Protein AF-A0AAT9HUQ0-F1 (afdb_monomer)

InterPro domains:
  IPR015324 Ribosomal protein Rsm22-like [PF09243] (51-107)

Mean predicted aligned error: 9.73 Å

Nearest PDB structures (foldseek):
  8vwi-assembly1_f  TM=2.819E-01  e=7.857E+00  Autographa californica multiple nucleopolyhedrovirus

Sequence (110 aa):
MPGEWCCFAAQRARWVARRDSAPAGRVGRRAVDRQLSGDTPTETPILRDRADVAAYAAYRMPATFEAVRSALEAFADAVPGWVPRDHTDVGGGTGAAAWAVGDVWAGSAP

Secondary structure (DSSP, 8-state):
--HHHHHHHHHHHHHHTTTT-HHHHHHHHHHHHHHHH--S-TTS-SS-SHHHHHHHHHHHHHHHHHHHHHHHHHHHHHSTT---S----TT-TTTHHHHHHHHHTTT---

Radius of gyration: 16.18 Å; Cα contacts (8 Å, |Δi|>4): 76; chains: 1; bounding box: 39×33×44 Å

Organism: NCBI:txid3074435

pLDDT: mean 75.17, std 18.53, range [29.36, 98.06]

Structure (mmCIF, N/CA/C/O backbone):
data_AF-A0AAT9HUQ0-F1
#
_entry.id   AF-A0AAT9HUQ0-F1
#
loop_
_atom_site.group_PDB
_atom_site.id
_atom_site.type_symbol
_atom_site.label_atom_id
_atom_site.label_alt_id
_atom_site.label_comp_id
_atom_site.label_asym_id
_atom_site.label_entity_id
_atom_site.label_seq_id
_atom_site.pdbx_PDB_ins_code
_atom_site.Cartn_x
_atom_site.Cartn_y
_atom_site.Cartn_z
_atom_site.occupancy
_atom_site.B_iso_or_equiv
_atom_site.auth_seq_id
_atom_site.auth_comp_id
_atom_site.auth_asym_id
_atom_site.auth_atom_id
_atom_site.pdbx_PDB_model_num
ATOM 1 N N . MET A 1 1 ? -15.390 -15.172 -2.933 1.00 36.81 1 MET A N 1
ATOM 2 C CA . MET A 1 1 ? -14.617 -15.929 -3.948 1.00 36.81 1 MET A CA 1
ATOM 3 C C . MET A 1 1 ? -13.187 -16.136 -3.432 1.00 36.81 1 MET A C 1
ATOM 5 O O . MET A 1 1 ? -12.410 -15.193 -3.470 1.00 36.81 1 MET A O 1
ATOM 9 N N . PRO A 1 2 ? -12.832 -17.311 -2.881 1.00 37.50 2 PRO A N 1
ATOM 10 C CA . PRO A 1 2 ? -11.546 -17.522 -2.195 1.00 37.50 2 PRO A CA 1
ATOM 11 C C . PRO A 1 2 ? -10.361 -17.902 -3.115 1.00 37.50 2 PRO A C 1
ATOM 13 O O . PRO A 1 2 ? -9.228 -17.981 -2.652 1.00 37.50 2 PRO A O 1
ATOM 16 N N . GLY A 1 3 ? -10.584 -18.107 -4.420 1.00 29.36 3 GLY A N 1
ATOM 17 C CA . GLY A 1 3 ? -9.548 -18.578 -5.359 1.00 29.36 3 GLY A CA 1
ATOM 18 C C . GLY A 1 3 ? -8.505 -17.535 -5.784 1.00 29.36 3 GLY A C 1
ATOM 19 O O . GLY A 1 3 ? -7.394 -17.894 -6.168 1.00 29.36 3 GLY A O 1
ATOM 20 N N . GLU A 1 4 ? -8.823 -16.245 -5.680 1.00 40.59 4 GLU A N 1
ATOM 21 C CA . GLU A 1 4 ? -7.947 -15.155 -6.140 1.00 40.59 4 GLU A CA 1
ATOM 22 C C . GLU A 1 4 ? -6.789 -14.902 -5.155 1.00 40.59 4 GLU A C 1
ATOM 24 O O . GLU A 1 4 ? -5.678 -14.549 -5.551 1.00 40.59 4 GLU A O 1
ATOM 29 N N . TRP A 1 5 ? -7.010 -15.222 -3.876 1.00 33.78 5 TRP A N 1
ATOM 30 C CA . TRP A 1 5 ? -6.093 -14.976 -2.762 1.00 33.78 5 TRP A CA 1
ATOM 31 C C . TRP A 1 5 ? -4.889 -15.937 -2.722 1.00 33.78 5 TRP A C 1
ATOM 33 O O . TRP A 1 5 ? -3.774 -15.523 -2.397 1.00 33.78 5 TRP A O 1
ATOM 43 N N . CYS A 1 6 ? -5.051 -17.204 -3.129 1.00 30.17 6 CYS A N 1
ATOM 44 C CA . CYS A 1 6 ? -3.947 -18.179 -3.164 1.00 30.17 6 CYS A CA 1
ATOM 45 C C . CYS A 1 6 ? -2.910 -17.879 -4.261 1.00 30.17 6 CYS A C 1
ATOM 47 O O . CYS A 1 6 ? -1.706 -18.016 -4.030 1.00 30.17 6 CYS A O 1
ATOM 49 N N . CYS A 1 7 ? -3.348 -17.418 -5.438 1.00 34.25 7 CYS A N 1
ATOM 50 C CA . CYS A 1 7 ? -2.439 -16.955 -6.494 1.00 34.25 7 CYS A CA 1
ATOM 51 C C . CYS A 1 7 ? -1.637 -15.714 -6.055 1.00 34.25 7 CYS A C 1
ATOM 53 O O . CYS A 1 7 ? -0.501 -15.520 -6.492 1.00 34.25 7 CYS A O 1
ATOM 55 N N . PHE A 1 8 ? -2.217 -14.911 -5.161 1.00 43.81 8 PHE A N 1
ATOM 56 C CA . PHE A 1 8 ? -1.694 -13.637 -4.677 1.00 43.81 8 PHE A CA 1
ATOM 57 C C . PHE A 1 8 ? -0.645 -13.802 -3.561 1.00 43.81 8 PHE A C 1
ATOM 59 O O . PHE A 1 8 ? 0.453 -13.250 -3.647 1.00 43.81 8 PHE A O 1
ATOM 66 N N . ALA A 1 9 ? -0.894 -14.670 -2.571 1.00 47.56 9 ALA A N 1
ATOM 67 C CA . ALA A 1 9 ? 0.097 -15.036 -1.548 1.00 47.56 9 ALA A CA 1
ATOM 68 C C . ALA A 1 9 ? 1.336 -15.729 -2.156 1.00 47.56 9 ALA A C 1
ATOM 70 O O . ALA A 1 9 ? 2.477 -15.476 -1.754 1.00 47.56 9 ALA A O 1
ATOM 71 N N . ALA A 1 10 ? 1.129 -16.542 -3.198 1.00 43.59 10 ALA A N 1
ATOM 72 C CA . ALA A 1 10 ? 2.212 -17.153 -3.963 1.00 43.59 10 ALA A CA 1
ATOM 73 C C . ALA A 1 10 ? 3.059 -16.123 -4.739 1.00 43.59 10 ALA A C 1
ATOM 75 O O . ALA A 1 10 ? 4.230 -16.394 -5.020 1.00 43.59 10 ALA A O 1
ATOM 76 N N . GLN A 1 11 ? 2.517 -14.942 -5.074 1.00 51.38 11 GLN A N 1
ATOM 77 C CA . GLN A 1 11 ? 3.300 -13.857 -5.672 1.00 51.38 11 GLN A CA 1
ATOM 78 C C . GLN A 1 11 ? 4.246 -13.222 -4.653 1.00 51.38 11 GLN A C 1
ATOM 80 O O . GLN A 1 11 ? 5.417 -13.094 -4.998 1.00 51.38 11 GLN A O 1
ATOM 85 N N . ARG A 1 12 ? 3.811 -12.938 -3.410 1.00 54.38 12 ARG A N 1
ATOM 86 C CA . ARG A 1 12 ? 4.647 -12.375 -2.320 1.00 54.38 12 ARG A CA 1
ATOM 87 C C . ARG A 1 12 ? 5.895 -13.218 -2.036 1.00 54.38 12 ARG A C 1
ATOM 89 O O . ARG A 1 12 ? 7.002 -12.683 -2.020 1.00 54.38 12 ARG A O 1
ATOM 96 N N . ALA A 1 13 ? 5.742 -14.536 -1.889 1.00 45.53 13 ALA A N 1
ATOM 97 C CA . ALA A 1 13 ? 6.862 -15.449 -1.625 1.00 45.53 13 ALA A CA 1
ATOM 98 C C . ALA A 1 13 ? 7.874 -15.496 -2.787 1.00 45.53 13 ALA A C 1
ATOM 100 O O . ALA A 1 13 ? 9.084 -15.420 -2.576 1.00 45.53 13 ALA A O 1
ATOM 101 N N . ARG A 1 14 ? 7.388 -15.523 -4.037 1.00 51.03 14 ARG A N 1
ATOM 102 C CA . ARG A 1 14 ? 8.246 -15.435 -5.236 1.00 51.03 14 ARG A CA 1
ATOM 103 C C . ARG A 1 14 ? 8.925 -14.071 -5.376 1.00 51.03 14 ARG A C 1
ATOM 105 O O . ARG A 1 14 ? 9.925 -13.955 -6.075 1.00 51.03 14 ARG A O 1
ATOM 112 N N . TRP A 1 15 ? 8.361 -13.037 -4.765 1.00 52.44 15 TRP A N 1
ATOM 113 C CA . TRP A 1 15 ? 8.842 -11.665 -4.832 1.00 52.44 15 TRP A CA 1
ATOM 114 C C . TRP A 1 15 ? 9.974 -11.395 -3.843 1.00 52.44 15 TRP A C 1
ATOM 116 O O . TRP A 1 15 ? 10.998 -10.837 -4.230 1.00 52.44 15 TRP A O 1
ATOM 126 N N . VAL A 1 16 ? 9.829 -11.869 -2.601 1.00 51.25 16 VAL A N 1
ATOM 127 C CA . VAL A 1 16 ? 10.911 -11.868 -1.604 1.00 51.25 16 VAL A CA 1
ATOM 128 C C . VAL A 1 16 ? 12.117 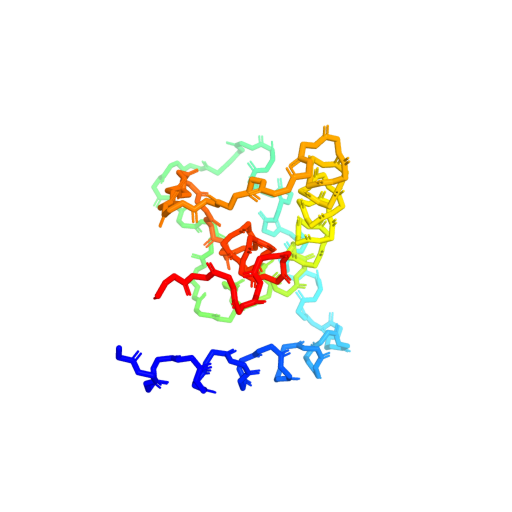-12.646 -2.136 1.00 51.25 16 VAL A C 1
ATOM 130 O O . VAL A 1 16 ? 13.233 -12.150 -2.058 1.00 51.25 16 VAL A O 1
ATOM 133 N N . ALA A 1 17 ? 11.890 -13.785 -2.800 1.00 46.25 17 ALA A N 1
ATOM 134 C CA . ALA A 1 17 ? 12.950 -14.589 -3.414 1.00 46.25 17 ALA A CA 1
ATOM 135 C C . ALA A 1 17 ? 13.665 -13.923 -4.614 1.00 46.25 17 ALA A C 1
ATOM 137 O O . ALA A 1 17 ? 14.743 -14.363 -5.000 1.00 46.25 17 ALA A O 1
ATOM 138 N N . ARG A 1 18 ? 13.088 -12.877 -5.229 1.00 52.81 18 ARG A N 1
ATOM 139 C CA . ARG A 1 18 ? 13.694 -12.144 -6.363 1.00 52.81 18 ARG A CA 1
ATOM 140 C C . ARG A 1 18 ? 14.448 -10.871 -5.957 1.00 52.81 18 ARG A C 1
ATOM 142 O O . ARG A 1 18 ? 15.122 -10.299 -6.820 1.00 52.81 18 ARG A O 1
ATOM 149 N N . ARG A 1 19 ? 14.352 -10.443 -4.685 1.00 50.19 19 ARG A N 1
ATOM 150 C CA . ARG A 1 19 ? 14.972 -9.210 -4.147 1.00 50.19 19 ARG A CA 1
ATOM 151 C C . ARG A 1 19 ? 16.477 -9.110 -4.426 1.00 50.19 19 ARG A C 1
ATOM 153 O O . ARG A 1 19 ? 16.968 -8.004 -4.624 1.00 50.19 19 ARG A O 1
ATOM 160 N N . ASP A 1 20 ? 17.171 -10.240 -4.546 1.00 50.50 20 ASP A N 1
ATOM 161 C CA . ASP A 1 20 ? 18.640 -10.272 -4.586 1.00 50.50 20 ASP A CA 1
ATOM 162 C C . ASP A 1 20 ? 19.242 -10.349 -6.000 1.00 50.50 20 ASP A C 1
ATOM 164 O O . ASP A 1 20 ? 20.448 -10.533 -6.17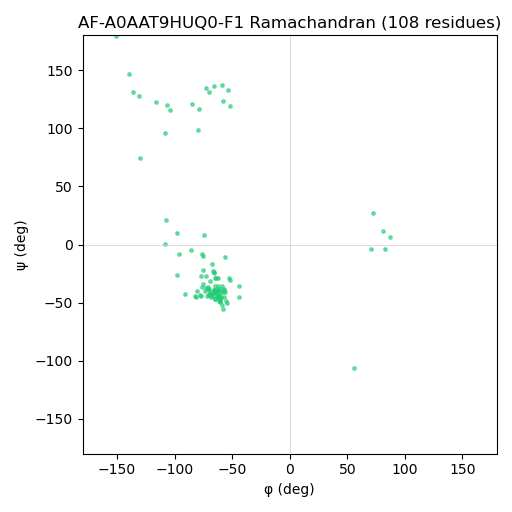4 1.00 50.50 20 ASP A O 1
ATOM 168 N N . SER A 1 21 ? 18.436 -10.173 -7.052 1.00 53.81 21 SER A N 1
ATOM 169 C CA . SER A 1 21 ? 18.975 -10.110 -8.415 1.00 53.81 21 SER A CA 1
ATOM 170 C C . SER A 1 21 ? 19.556 -8.718 -8.719 1.00 53.81 21 SER A C 1
ATOM 172 O O . SER A 1 21 ? 18.854 -7.784 -9.104 1.00 53.81 21 SER A O 1
ATOM 174 N N . ALA A 1 22 ? 20.884 -8.585 -8.607 1.00 52.94 22 ALA A N 1
ATOM 175 C CA . ALA A 1 22 ? 21.650 -7.368 -8.922 1.00 52.94 22 ALA A CA 1
ATOM 176 C C . ALA A 1 22 ? 21.267 -6.627 -10.236 1.00 52.94 22 ALA A C 1
ATOM 178 O O . ALA A 1 22 ? 21.320 -5.391 -10.246 1.00 52.94 22 ALA A O 1
ATOM 179 N N . PRO A 1 23 ? 20.872 -7.294 -11.347 1.00 60.91 23 PRO A N 1
ATOM 180 C CA . PRO A 1 23 ? 20.406 -6.580 -12.540 1.00 60.91 23 PRO A CA 1
ATOM 181 C C . PRO A 1 23 ? 19.048 -5.871 -12.371 1.00 60.91 23 PRO A C 1
ATOM 183 O O . PRO A 1 23 ? 18.868 -4.800 -12.950 1.00 60.91 23 PRO A O 1
ATOM 186 N N . ALA A 1 24 ? 18.126 -6.382 -11.546 1.00 63.84 24 ALA A N 1
ATOM 187 C CA . ALA A 1 24 ? 16.804 -5.778 -11.346 1.00 63.84 24 ALA A CA 1
ATOM 188 C C . ALA A 1 24 ? 16.875 -4.452 -10.565 1.00 63.84 24 ALA A C 1
ATOM 190 O O . ALA A 1 24 ? 16.182 -3.492 -10.901 1.00 63.84 24 ALA A O 1
ATOM 191 N N . GLY A 1 25 ? 17.775 -4.349 -9.580 1.00 68.06 25 GLY A N 1
ATOM 192 C CA . GLY A 1 25 ? 17.939 -3.128 -8.781 1.00 68.06 25 GLY A CA 1
ATOM 193 C C . GLY A 1 25 ? 18.391 -1.910 -9.599 1.00 68.06 25 GLY A C 1
ATOM 194 O O . GLY A 1 25 ? 17.879 -0.807 -9.409 1.00 68.06 25 GLY A O 1
ATOM 195 N N . ARG A 1 26 ? 19.312 -2.092 -10.561 1.00 76.12 26 ARG A N 1
ATOM 196 C CA . ARG A 1 26 ? 19.778 -0.988 -11.426 1.00 7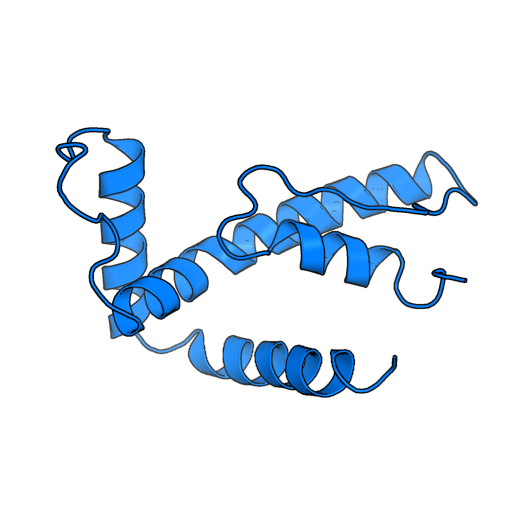6.12 26 ARG A CA 1
ATOM 197 C C . ARG A 1 26 ? 18.694 -0.491 -12.380 1.00 76.12 26 ARG A C 1
ATOM 199 O O . ARG A 1 26 ? 18.561 0.718 -12.557 1.00 76.12 26 ARG A O 1
ATOM 206 N N . VAL A 1 27 ? 17.942 -1.411 -12.985 1.00 79.00 27 VAL A N 1
ATOM 207 C CA . VAL A 1 27 ? 16.837 -1.082 -13.899 1.00 79.00 27 VAL A CA 1
ATOM 208 C C . VAL A 1 27 ? 15.727 -0.349 -13.145 1.00 79.00 27 VAL A C 1
ATOM 210 O O . VAL A 1 27 ? 15.311 0.725 -13.575 1.00 79.00 27 VAL A O 1
ATOM 213 N N . GLY A 1 28 ? 15.328 -0.865 -11.977 1.00 77.31 28 GLY A N 1
ATOM 214 C CA . GLY A 1 28 ? 14.308 -0.244 -11.135 1.00 77.31 28 GLY A CA 1
ATOM 215 C C . GLY A 1 28 ? 14.683 1.169 -10.682 1.00 77.31 28 GLY A C 1
ATOM 216 O O . GLY A 1 28 ? 13.873 2.084 -10.821 1.00 77.31 28 GLY A O 1
ATOM 217 N N . ARG A 1 29 ? 15.927 1.385 -10.233 1.00 80.88 29 ARG A N 1
ATOM 218 C CA . ARG A 1 29 ? 16.413 2.723 -9.856 1.00 80.88 29 ARG A CA 1
ATOM 219 C C . ARG A 1 29 ? 16.371 3.707 -11.025 1.00 80.88 29 ARG A C 1
ATOM 221 O O . ARG A 1 29 ? 15.819 4.788 -10.883 1.00 80.88 29 ARG A O 1
ATOM 228 N N . ARG A 1 30 ? 16.867 3.309 -12.202 1.00 80.94 30 ARG A N 1
ATOM 229 C CA . ARG A 1 30 ? 16.860 4.171 -13.396 1.00 80.94 30 ARG A CA 1
ATOM 230 C C . ARG A 1 30 ? 15.442 4.564 -13.823 1.00 80.94 30 ARG A C 1
ATOM 232 O O . ARG A 1 30 ? 15.234 5.688 -14.273 1.00 80.94 30 ARG A O 1
ATOM 239 N N . ALA A 1 31 ? 14.482 3.645 -13.719 1.00 81.56 31 ALA A N 1
ATOM 240 C CA . ALA A 1 31 ? 13.083 3.933 -14.021 1.00 81.56 31 ALA A CA 1
ATOM 241 C C . ALA A 1 31 ? 12.494 4.970 -13.049 1.00 81.56 31 ALA A C 1
ATOM 243 O O . ALA A 1 31 ? 11.798 5.884 -13.482 1.00 81.56 31 ALA A O 1
ATOM 244 N N . VAL A 1 32 ? 12.827 4.870 -11.757 1.00 80.94 32 VAL A N 1
ATOM 245 C CA . VAL A 1 32 ? 12.416 5.842 -10.730 1.00 80.94 32 VAL A CA 1
ATOM 246 C C . VAL A 1 32 ? 13.035 7.208 -10.971 1.00 80.94 32 VAL A C 1
ATOM 248 O O . VAL A 1 32 ? 12.311 8.196 -10.945 1.00 80.94 32 VAL A O 1
ATOM 251 N N . ASP A 1 33 ? 14.336 7.267 -11.250 1.00 83.69 33 ASP A N 1
ATOM 252 C CA . ASP A 1 33 ? 15.014 8.532 -11.532 1.00 83.69 33 ASP A CA 1
ATOM 253 C C . ASP A 1 33 ? 14.334 9.234 -12.714 1.00 83.69 33 ASP A C 1
ATOM 255 O O . ASP A 1 33 ? 13.973 10.400 -12.623 1.00 83.69 33 ASP A O 1
ATOM 259 N N . ARG A 1 34 ? 14.027 8.491 -13.786 1.00 81.88 34 ARG A N 1
ATOM 260 C CA . ARG A 1 34 ? 13.344 9.043 -14.961 1.00 81.88 34 ARG A CA 1
ATOM 261 C C . ARG A 1 34 ? 11.911 9.518 -14.669 1.00 81.88 34 ARG A C 1
ATOM 263 O O . ARG A 1 34 ? 11.473 10.513 -15.242 1.00 81.88 34 ARG A O 1
ATOM 270 N N . GLN A 1 35 ? 11.191 8.816 -13.793 1.00 78.50 35 GLN A N 1
ATOM 271 C CA . GLN A 1 35 ? 9.868 9.232 -13.319 1.00 78.50 35 GLN A CA 1
ATOM 272 C C . GLN A 1 35 ? 9.951 10.553 -12.540 1.00 78.50 35 GLN 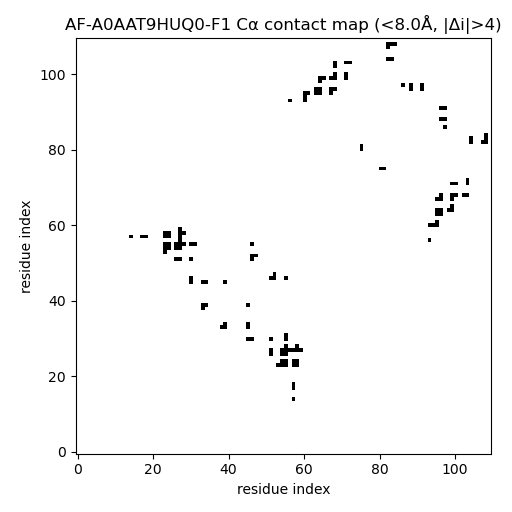A C 1
ATOM 274 O O . GLN A 1 35 ? 9.120 11.431 -12.747 1.00 78.50 35 GLN A O 1
ATOM 279 N N . LEU A 1 36 ? 10.938 10.689 -11.649 1.00 78.88 36 LEU A N 1
ATOM 280 C CA . LEU A 1 36 ? 11.087 11.847 -10.764 1.00 78.88 36 LEU A CA 1
ATOM 281 C C . LEU A 1 36 ? 11.634 13.080 -11.483 1.00 78.88 36 LEU A C 1
ATOM 283 O O . LEU A 1 36 ? 11.212 14.190 -11.177 1.00 78.88 36 LEU A O 1
ATOM 287 N N . SER A 1 37 ? 12.549 12.895 -12.436 1.00 81.75 37 SER A N 1
ATOM 288 C CA . SER A 1 37 ? 13.112 13.994 -13.222 1.00 81.75 37 SER A CA 1
ATOM 289 C C . SER A 1 37 ? 12.076 14.665 -14.125 1.00 81.75 37 SER A C 1
ATOM 291 O O . SER A 1 37 ? 12.269 15.808 -14.511 1.00 81.75 37 SER A O 1
ATOM 293 N N . GLY A 1 38 ? 10.989 13.976 -14.493 1.00 74.81 38 GLY A N 1
ATOM 294 C CA . GLY A 1 38 ? 9.962 14.519 -15.393 1.00 74.81 38 GLY A CA 1
ATOM 295 C C . GLY A 1 38 ? 10.412 14.675 -16.853 1.00 74.81 38 GLY A C 1
ATOM 296 O O . GLY A 1 38 ? 9.593 14.966 -17.715 1.00 74.81 38 GLY A O 1
ATOM 297 N N . ASP A 1 39 ? 11.679 14.391 -17.157 1.00 72.19 39 ASP A N 1
ATOM 298 C CA . ASP A 1 39 ? 12.298 14.548 -18.480 1.00 72.19 39 ASP A CA 1
ATOM 299 C C . ASP A 1 39 ? 11.879 13.474 -19.504 1.00 72.19 39 ASP A C 1
ATOM 301 O O . ASP A 1 39 ? 12.469 13.367 -20.581 1.00 72.19 39 ASP A O 1
ATOM 305 N N . THR A 1 40 ? 10.892 12.627 -19.184 1.00 64.88 40 THR A N 1
ATOM 306 C CA . THR A 1 40 ? 10.376 11.652 -20.154 1.00 64.88 40 THR A CA 1
ATOM 307 C C . THR A 1 40 ? 9.309 12.319 -21.011 1.00 64.88 40 THR A C 1
ATOM 309 O O . THR A 1 40 ? 8.288 12.726 -20.457 1.00 64.88 40 THR A O 1
ATOM 312 N N . PRO A 1 41 ? 9.470 12.380 -22.347 1.00 71.19 41 PRO A N 1
ATOM 313 C CA . PRO A 1 41 ? 8.376 12.771 -23.227 1.00 71.19 41 PRO A CA 1
ATOM 314 C C . PRO A 1 41 ? 7.154 11.890 -22.952 1.00 71.19 41 PRO A C 1
ATOM 316 O O . PRO A 1 41 ? 7.295 10.669 -22.890 1.00 71.19 41 PRO A O 1
ATOM 319 N N . THR A 1 42 ? 5.969 12.487 -22.813 1.00 63.34 42 THR A N 1
ATOM 320 C CA . THR A 1 42 ? 4.714 11.796 -22.445 1.00 63.34 42 THR A CA 1
ATOM 321 C C . THR A 1 42 ? 4.410 10.577 -23.329 1.00 63.34 42 THR A C 1
ATOM 323 O O . THR A 1 42 ? 3.858 9.587 -22.862 1.00 63.34 42 THR A O 1
ATOM 326 N N . GLU A 1 43 ? 4.838 10.627 -24.592 1.00 68.06 43 GLU A N 1
ATOM 327 C CA . GLU A 1 43 ? 4.671 9.583 -25.612 1.00 68.06 43 GLU A CA 1
ATOM 328 C C . GLU A 1 43 ? 5.614 8.372 -25.433 1.00 68.06 43 GLU A C 1
ATOM 330 O O . GLU A 1 43 ? 5.477 7.364 -26.122 1.00 68.06 43 GLU A O 1
ATOM 335 N N . THR A 1 44 ? 6.611 8.446 -24.543 1.00 65.94 44 THR A N 1
ATOM 336 C CA . THR A 1 44 ? 7.585 7.365 -24.325 1.00 65.94 44 THR A CA 1
ATOM 337 C C . THR A 1 44 ? 7.285 6.609 -23.030 1.00 65.94 44 THR A C 1
ATOM 339 O O . THR A 1 44 ? 7.454 7.171 -21.946 1.00 65.94 44 THR A O 1
ATOM 342 N N . PRO A 1 45 ? 6.941 5.307 -23.090 1.00 69.56 45 PRO A N 1
ATOM 343 C CA . PRO A 1 45 ? 6.754 4.505 -21.888 1.00 69.56 45 PRO A CA 1
ATOM 344 C C . PRO A 1 45 ? 8.021 4.490 -21.016 1.00 69.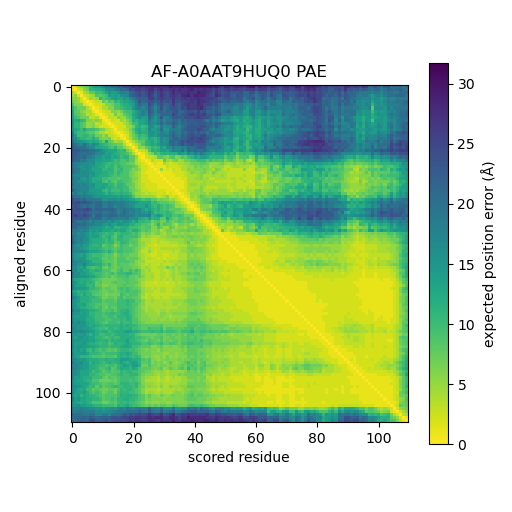56 45 PRO A C 1
ATOM 346 O O . PRO A 1 45 ? 9.107 4.099 -21.463 1.00 69.56 45 PRO A O 1
ATOM 349 N N . ILE A 1 46 ? 7.884 4.909 -19.752 1.00 72.81 46 ILE A N 1
ATOM 350 C CA . ILE A 1 46 ? 8.965 4.855 -18.750 1.00 72.81 46 ILE A CA 1
ATOM 351 C C . ILE A 1 46 ? 9.383 3.398 -18.506 1.00 72.81 46 ILE A C 1
ATOM 353 O O . ILE A 1 46 ? 10.579 3.113 -18.420 1.00 72.81 46 ILE A O 1
ATOM 357 N N . LEU A 1 47 ? 8.399 2.494 -18.462 1.00 77.31 47 LEU A N 1
ATOM 358 C CA . LEU A 1 47 ? 8.556 1.045 -18.343 1.00 77.31 47 LEU A CA 1
ATOM 359 C C . LEU A 1 47 ? 8.242 0.411 -19.699 1.00 77.31 47 LEU A C 1
ATOM 361 O O . LEU A 1 47 ? 7.145 0.602 -20.223 1.00 77.31 47 LEU A O 1
ATOM 365 N N . ARG A 1 48 ? 9.207 -0.296 -20.290 1.00 78.56 48 ARG A N 1
ATOM 366 C CA . ARG A 1 48 ? 9.142 -0.672 -21.714 1.00 78.56 48 ARG A CA 1
ATOM 367 C C . ARG A 1 48 ? 8.644 -2.088 -21.948 1.00 78.56 48 ARG A C 1
ATOM 369 O O . ARG A 1 48 ? 8.086 -2.375 -23.001 1.00 78.56 48 ARG A O 1
ATOM 376 N N . ASP A 1 49 ? 8.831 -2.961 -20.969 1.00 80.38 49 ASP A N 1
ATOM 377 C CA . ASP A 1 49 ? 8.402 -4.350 -21.023 1.00 80.38 49 ASP A CA 1
ATOM 378 C C . ASP A 1 49 ? 8.080 -4.898 -19.621 1.00 80.38 49 ASP A C 1
ATOM 380 O O . ASP A 1 49 ? 8.170 -4.207 -18.602 1.00 80.38 49 ASP A O 1
ATOM 384 N N . ARG A 1 50 ? 7.670 -6.169 -19.559 1.00 76.25 50 ARG A N 1
ATOM 385 C CA . ARG A 1 50 ? 7.313 -6.825 -18.293 1.00 76.25 50 ARG A CA 1
ATOM 386 C C . ARG A 1 50 ? 8.498 -6.968 -17.335 1.00 76.25 50 ARG A C 1
ATOM 388 O O . ARG A 1 50 ? 8.272 -7.010 -16.127 1.00 76.25 50 ARG A O 1
ATOM 395 N N . ALA A 1 51 ? 9.726 -7.073 -17.841 1.00 77.69 51 ALA A N 1
ATOM 396 C CA . ALA A 1 51 ? 10.918 -7.180 -17.008 1.00 77.69 51 ALA A CA 1
ATOM 397 C C . ALA A 1 51 ? 11.243 -5.830 -16.355 1.00 77.69 51 ALA A C 1
ATOM 399 O O . ALA A 1 51 ? 11.517 -5.798 -15.156 1.00 77.69 51 ALA A O 1
ATOM 400 N N . ASP A 1 52 ? 11.100 -4.724 -17.089 1.00 77.94 52 ASP A N 1
ATOM 401 C CA . ASP A 1 52 ? 11.202 -3.363 -16.551 1.00 77.94 52 ASP A CA 1
ATOM 402 C C . ASP A 1 52 ? 10.142 -3.108 -15.469 1.00 77.94 52 ASP A C 1
ATOM 404 O O . ASP A 1 52 ? 10.463 -2.594 -14.397 1.00 77.94 52 ASP A O 1
ATOM 408 N N . VAL A 1 53 ? 8.890 -3.520 -15.704 1.00 80.38 53 VAL A N 1
ATOM 409 C CA . VAL A 1 53 ? 7.808 -3.415 -14.707 1.00 80.38 53 VAL A CA 1
ATOM 410 C C . VAL A 1 53 ? 8.127 -4.241 -13.461 1.00 80.38 53 VAL A C 1
ATOM 412 O O . VAL A 1 53 ? 7.973 -3.752 -12.342 1.00 80.38 53 VAL A O 1
ATOM 415 N N . ALA A 1 54 ? 8.613 -5.473 -13.629 1.00 77.94 54 ALA A N 1
ATOM 416 C CA . ALA A 1 54 ? 9.000 -6.327 -12.511 1.00 77.94 54 ALA A CA 1
ATOM 417 C C . ALA A 1 54 ? 10.185 -5.750 -11.723 1.00 77.94 54 ALA A C 1
ATOM 419 O O . ALA A 1 54 ? 10.174 -5.813 -10.497 1.00 77.94 54 ALA A O 1
ATOM 420 N N . ALA A 1 55 ? 11.176 -5.163 -12.398 1.00 79.12 55 ALA A N 1
ATOM 421 C CA . ALA A 1 55 ? 12.334 -4.525 -11.776 1.00 79.12 55 ALA A CA 1
ATOM 422 C C . ALA A 1 55 ? 11.963 -3.224 -11.042 1.00 79.12 55 ALA A C 1
ATOM 424 O O .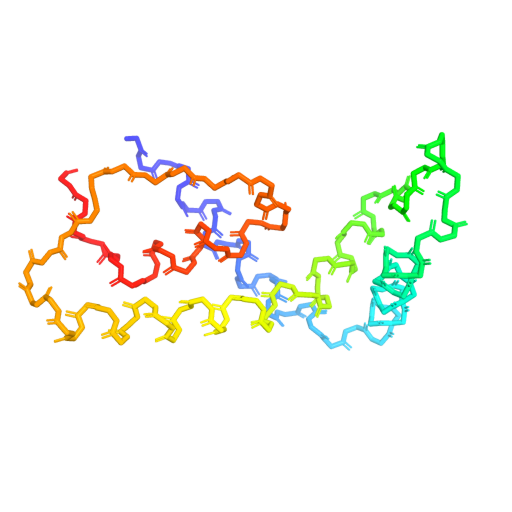 ALA A 1 55 ? 12.411 -2.996 -9.917 1.00 79.12 55 ALA A O 1
ATOM 425 N N . TYR A 1 56 ? 11.107 -2.391 -11.641 1.00 81.25 56 TYR A N 1
ATOM 426 C CA . TYR A 1 56 ? 10.554 -1.198 -10.999 1.00 81.25 56 TYR A CA 1
ATOM 427 C C . TYR A 1 56 ? 9.762 -1.565 -9.750 1.00 81.25 56 TYR A C 1
ATOM 429 O O . TYR A 1 56 ? 9.993 -0.997 -8.680 1.00 81.25 56 TYR A O 1
ATOM 437 N N . ALA A 1 57 ? 8.876 -2.557 -9.877 1.00 80.19 57 ALA A N 1
ATOM 438 C CA . ALA A 1 57 ? 8.119 -3.065 -8.754 1.00 80.19 57 ALA A CA 1
ATOM 439 C C . ALA A 1 57 ? 9.090 -3.559 -7.677 1.00 80.19 57 ALA A C 1
ATOM 441 O O . ALA A 1 57 ? 9.043 -2.995 -6.588 1.00 80.19 57 ALA A O 1
ATOM 442 N N . AL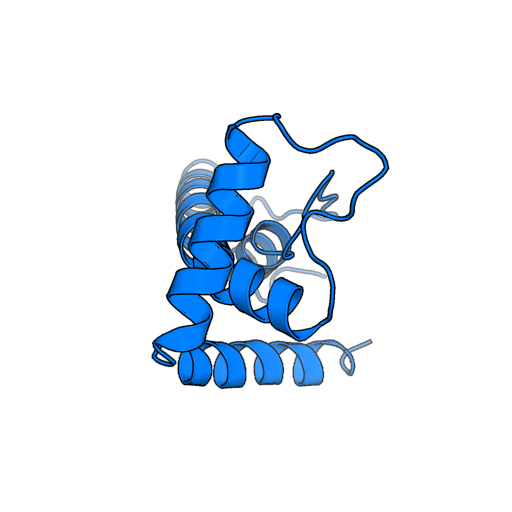A A 1 58 ? 10.016 -4.479 -8.012 1.00 76.19 58 ALA A N 1
ATOM 443 C CA . ALA A 1 58 ? 11.062 -5.044 -7.138 1.00 76.19 58 ALA A CA 1
ATOM 444 C C . ALA A 1 58 ? 11.765 -3.985 -6.283 1.00 76.19 58 ALA A C 1
ATOM 446 O O . ALA A 1 58 ? 11.945 -4.165 -5.078 1.00 76.19 58 ALA A O 1
ATOM 447 N N . TYR A 1 59 ? 12.127 -2.873 -6.919 1.00 80.12 59 TYR A N 1
ATOM 448 C CA . TYR A 1 59 ? 12.848 -1.778 -6.293 1.00 80.12 59 TYR A CA 1
ATOM 449 C C . TYR A 1 59 ? 11.957 -0.872 -5.423 1.00 80.12 59 TYR A C 1
ATOM 451 O O . TYR A 1 59 ? 12.364 -0.497 -4.326 1.00 80.12 59 TYR A O 1
ATOM 459 N N . ARG A 1 60 ? 10.747 -0.506 -5.875 1.00 81.19 60 ARG A N 1
ATOM 460 C CA . ARG A 1 60 ? 9.901 0.499 -5.194 1.00 81.19 60 ARG A CA 1
ATOM 461 C C . ARG A 1 60 ? 8.937 -0.070 -4.169 1.00 81.19 60 ARG A C 1
ATOM 463 O O . ARG A 1 60 ? 8.771 0.509 -3.098 1.00 81.19 60 ARG A O 1
ATOM 470 N N . MET A 1 61 ? 8.291 -1.180 -4.506 1.00 84.06 61 MET A N 1
ATOM 471 C CA . MET A 1 61 ? 7.169 -1.712 -3.737 1.00 84.06 61 MET A CA 1
ATOM 472 C C . MET A 1 61 ? 7.506 -1.992 -2.258 1.00 84.06 61 MET A C 1
ATOM 474 O O . MET A 1 61 ? 6.646 -1.690 -1.440 1.00 84.06 61 MET A O 1
ATOM 478 N N . PRO A 1 62 ? 8.703 -2.493 -1.861 1.00 84.94 62 PRO A N 1
ATOM 479 C CA . PRO A 1 62 ? 8.990 -2.801 -0.459 1.00 84.94 62 PRO A CA 1
ATOM 480 C C . PRO A 1 62 ? 8.919 -1.584 0.454 1.00 84.94 62 PRO A C 1
ATOM 482 O O . PRO A 1 62 ? 8.259 -1.630 1.483 1.00 84.94 62 PRO A O 1
ATOM 485 N N . ALA A 1 63 ? 9.571 -0.489 0.058 1.00 82.94 63 ALA A N 1
ATOM 486 C CA . ALA A 1 63 ? 9.599 0.724 0.862 1.00 82.94 63 ALA A CA 1
ATOM 487 C C . ALA A 1 63 ? 8.200 1.343 0.973 1.00 82.94 63 ALA A C 1
ATOM 489 O O . ALA A 1 63 ? 7.799 1.771 2.050 1.00 82.94 63 ALA A O 1
ATOM 490 N N . THR A 1 64 ? 7.438 1.352 -0.125 1.00 89.69 64 THR A N 1
ATOM 491 C CA . THR A 1 64 ? 6.058 1.853 -0.117 1.00 89.69 64 THR A CA 1
ATOM 492 C C . THR A 1 64 ? 5.138 0.975 0.729 1.00 89.69 64 THR A C 1
ATOM 494 O O . THR A 1 64 ? 4.343 1.511 1.490 1.00 89.69 64 THR A O 1
ATOM 497 N N . PHE A 1 65 ? 5.258 -0.351 0.630 1.00 89.12 65 PHE A N 1
ATOM 498 C CA . PHE A 1 65 ? 4.473 -1.287 1.435 1.00 89.12 65 PHE A CA 1
ATOM 499 C C . PHE A 1 65 ? 4.708 -1.063 2.932 1.00 89.12 65 PHE A C 1
ATOM 501 O O . PHE A 1 65 ? 3.741 -0.851 3.652 1.00 89.12 65 PHE A O 1
ATOM 508 N N . GLU A 1 66 ? 5.966 -1.039 3.386 1.00 92.19 66 GLU A N 1
ATOM 509 C CA . GLU A 1 66 ? 6.283 -0.871 4.814 1.00 92.19 66 GLU A CA 1
ATOM 510 C C . GLU A 1 66 ? 5.852 0.503 5.344 1.00 92.19 66 GLU A C 1
ATOM 512 O O . GLU A 1 66 ? 5.292 0.600 6.432 1.00 92.19 66 GLU A O 1
ATOM 517 N N . ALA A 1 67 ? 6.046 1.570 4.560 1.00 93.62 67 ALA A N 1
ATOM 518 C CA . ALA A 1 67 ? 5.616 2.909 4.958 1.00 93.62 67 ALA A CA 1
ATOM 519 C C . ALA A 1 67 ? 4.089 2.999 5.120 1.00 93.62 67 ALA A C 1
ATOM 521 O O . ALA A 1 67 ? 3.599 3.550 6.104 1.00 93.62 67 ALA A O 1
ATOM 522 N N . VAL A 1 68 ? 3.334 2.441 4.166 1.00 95.12 68 VAL A N 1
ATOM 523 C CA . VAL A 1 68 ? 1.867 2.434 4.224 1.00 95.12 68 VAL A CA 1
ATOM 524 C C . VAL A 1 68 ? 1.380 1.525 5.348 1.00 95.12 68 VAL A C 1
ATOM 526 O O . VAL A 1 68 ? 0.530 1.947 6.124 1.00 95.12 68 VAL A O 1
ATOM 529 N N . ARG A 1 69 ? 1.940 0.316 5.486 1.00 95.25 69 ARG A N 1
ATOM 530 C CA . ARG A 1 69 ? 1.605 -0.611 6.575 1.00 95.25 69 ARG A CA 1
ATOM 531 C C . ARG A 1 69 ? 1.791 0.063 7.932 1.00 95.25 69 ARG A C 1
ATOM 533 O O . ARG A 1 69 ? 0.852 0.075 8.714 1.00 95.25 69 ARG A O 1
ATOM 540 N N . SER A 1 70 ? 2.942 0.689 8.173 1.00 97.00 70 SER A N 1
ATOM 541 C CA . SER A 1 70 ? 3.224 1.374 9.440 1.00 97.00 70 SER A CA 1
ATOM 542 C C . SER A 1 70 ? 2.226 2.500 9.737 1.00 97.00 70 SER A C 1
ATOM 544 O O . SER A 1 70 ? 1.759 2.631 10.867 1.00 97.00 70 SER A O 1
ATOM 546 N N . ALA A 1 71 ? 1.845 3.290 8.727 1.00 97.50 71 ALA A N 1
ATOM 547 C CA . ALA A 1 71 ? 0.838 4.337 8.896 1.00 97.50 71 ALA A CA 1
ATOM 548 C C . ALA A 1 71 ? -0.556 3.766 9.220 1.00 97.50 71 ALA A C 1
ATOM 550 O O . ALA A 1 71 ? -1.283 4.328 10.037 1.00 97.50 71 ALA A O 1
ATOM 551 N N . LEU A 1 72 ? -0.925 2.649 8.589 1.00 96.50 72 LEU A N 1
ATOM 552 C CA . LEU A 1 72 ? -2.206 1.976 8.805 1.00 96.50 72 LEU A CA 1
ATOM 553 C C . LEU A 1 72 ? -2.269 1.254 10.159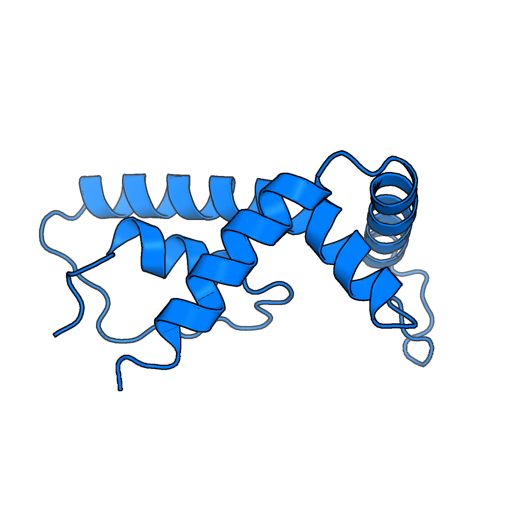 1.00 96.50 72 LEU A C 1
ATOM 555 O O . LEU A 1 72 ? -3.313 1.296 10.801 1.00 96.50 72 LEU A O 1
ATOM 559 N N . GLU A 1 73 ? -1.171 0.650 10.620 1.00 96.38 73 GLU A N 1
ATOM 560 C CA . GLU A 1 73 ? -1.060 0.085 11.974 1.00 96.38 73 GLU A CA 1
ATOM 561 C C . GLU A 1 73 ? -1.261 1.173 13.030 1.00 96.38 73 GLU A C 1
ATOM 563 O O . GLU A 1 73 ? -2.126 1.044 13.893 1.00 96.38 73 GLU A O 1
ATOM 568 N N . ALA A 1 74 ? -0.551 2.298 12.898 1.00 97.94 74 ALA A N 1
ATOM 569 C CA . ALA A 1 74 ? -0.720 3.434 13.800 1.00 97.94 74 ALA A CA 1
ATOM 570 C C . ALA A 1 74 ? -2.162 3.976 13.793 1.00 97.94 74 ALA A C 1
ATOM 572 O O . ALA A 1 74 ? -2.679 4.403 14.825 1.00 97.94 74 ALA A O 1
ATOM 573 N N . PHE A 1 75 ? -2.829 3.953 12.636 1.00 96.88 75 PHE A N 1
ATOM 574 C CA . PHE A 1 75 ? -4.235 4.326 12.530 1.00 96.88 75 PHE A CA 1
ATOM 575 C C . PHE A 1 75 ? -5.164 3.327 13.238 1.00 96.88 75 PHE A C 1
ATOM 577 O O . PHE A 1 75 ? -6.063 3.750 13.965 1.00 96.88 75 PHE A O 1
ATOM 584 N N . ALA A 1 76 ? -4.946 2.022 13.062 1.00 95.38 76 ALA A N 1
ATOM 585 C CA . ALA A 1 76 ? -5.729 0.981 13.724 1.00 95.38 76 ALA A CA 1
ATOM 586 C C . ALA A 1 76 ? -5.589 1.042 15.256 1.00 95.38 76 ALA A C 1
ATOM 588 O O . ALA A 1 76 ? -6.583 0.891 15.968 1.00 95.38 76 ALA A O 1
ATOM 589 N N . ASP A 1 77 ? -4.388 1.346 15.754 1.00 96.25 77 ASP A N 1
ATOM 590 C CA . ASP A 1 77 ? -4.129 1.560 17.182 1.00 96.25 77 ASP A CA 1
ATOM 591 C C . ASP A 1 77 ? -4.847 2.809 17.718 1.00 96.25 77 ASP A C 1
ATOM 593 O O . ASP A 1 77 ? -5.383 2.804 18.828 1.00 96.25 77 ASP A O 1
ATOM 597 N N . ALA A 1 78 ? -4.885 3.886 16.927 1.00 98.06 78 ALA A N 1
ATOM 598 C CA . ALA A 1 78 ? -5.548 5.134 17.299 1.00 98.06 78 ALA A CA 1
ATOM 599 C C . ALA A 1 78 ? -7.083 5.037 17.273 1.00 98.06 78 ALA A C 1
ATOM 601 O O . ALA A 1 78 ? -7.753 5.777 17.998 1.00 98.06 78 ALA A O 1
ATOM 602 N N . VAL A 1 79 ? -7.650 4.141 16.455 1.00 97.00 79 VAL A N 1
ATOM 603 C CA . VAL A 1 79 ? -9.103 3.948 16.317 1.00 97.00 79 VAL A CA 1
ATOM 604 C C . VAL A 1 79 ? -9.475 2.463 16.455 1.00 97.00 79 VAL A C 1
ATOM 606 O O . VAL A 1 79 ? -9.822 1.806 15.466 1.00 97.00 79 VAL A O 1
ATOM 609 N N . PRO A 1 80 ? -9.450 1.913 17.686 1.00 93.81 80 PRO A N 1
ATOM 610 C CA . PRO A 1 80 ? -9.734 0.502 17.909 1.00 93.81 80 PRO A CA 1
ATOM 611 C C . PRO A 1 80 ? -11.128 0.096 17.415 1.00 93.81 80 PRO A C 1
ATOM 613 O O . PRO A 1 80 ? -12.118 0.792 17.641 1.00 93.81 80 PRO A O 1
ATOM 616 N N . GLY A 1 81 ? -11.213 -1.066 16.763 1.00 89.88 81 GLY A N 1
ATOM 617 C CA . GLY A 1 81 ? -12.468 -1.640 16.263 1.00 89.88 81 GLY A CA 1
ATOM 618 C C . GLY A 1 81 ? -12.935 -1.096 14.910 1.00 89.88 81 GLY A C 1
ATOM 619 O O . GLY A 1 81 ? -13.916 -1.603 14.365 1.00 89.88 81 GLY A O 1
ATOM 620 N N . TRP A 1 82 ? -12.242 -0.109 14.335 1.00 93.19 82 TRP A N 1
ATOM 621 C CA . TRP A 1 82 ? -12.499 0.307 12.961 1.00 93.19 82 TRP A CA 1
ATOM 622 C C . TRP A 1 82 ? -11.975 -0.730 11.959 1.00 93.19 82 TRP A C 1
ATOM 624 O O . TRP A 1 82 ? -10.842 -1.205 12.062 1.00 93.19 82 TRP A O 1
ATOM 634 N N . VAL A 1 83 ? -12.797 -1.042 10.955 1.00 92.19 83 VAL A N 1
ATOM 635 C CA . VAL A 1 83 ? -12.458 -1.944 9.849 1.00 92.19 83 VAL A CA 1
ATOM 636 C C . VAL A 1 83 ? -12.938 -1.315 8.536 1.00 92.19 83 VAL A C 1
ATOM 638 O O . VAL A 1 83 ? -14.097 -0.884 8.461 1.00 92.19 83 VAL A O 1
ATOM 641 N N . PRO A 1 84 ? -12.094 -1.243 7.489 1.00 90.56 84 PRO A N 1
ATOM 642 C CA . PRO A 1 84 ? -12.513 -0.724 6.198 1.00 90.56 84 PRO A CA 1
ATOM 643 C C . PRO A 1 84 ? -13.481 -1.705 5.533 1.00 90.56 84 PRO A C 1
ATOM 645 O O . PRO A 1 84 ? -13.192 -2.892 5.414 1.00 90.56 84 PRO A O 1
ATOM 648 N N . ARG A 1 85 ? -14.616 -1.197 5.044 1.00 90.00 85 ARG A N 1
ATOM 649 C CA . ARG A 1 85 ? -15.541 -1.992 4.221 1.00 90.00 85 ARG A CA 1
ATOM 650 C C . ARG A 1 85 ? -15.035 -2.139 2.787 1.00 90.00 85 ARG A C 1
ATOM 652 O O . ARG A 1 85 ? -15.081 -3.224 2.227 1.00 90.00 85 ARG A O 1
ATOM 659 N N . ASP A 1 86 ? -14.551 -1.034 2.222 1.00 88.00 86 ASP A N 1
ATOM 660 C CA . ASP A 1 86 ? -14.116 -0.914 0.833 1.00 88.00 86 ASP A CA 1
ATOM 661 C C . ASP A 1 86 ? -12.832 -0.074 0.772 1.00 88.00 86 ASP A C 1
ATOM 663 O O . ASP A 1 86 ? -12.661 0.864 1.554 1.00 88.00 86 ASP A O 1
ATOM 667 N N . HIS A 1 87 ? -11.941 -0.382 -0.173 1.00 88.38 87 HIS A N 1
ATOM 668 C CA . HIS A 1 87 ? -10.696 0.356 -0.399 1.00 88.38 87 HIS A CA 1
ATOM 669 C C . HIS A 1 87 ? -10.537 0.687 -1.886 1.00 88.38 87 HIS A C 1
ATOM 671 O O . HIS A 1 87 ? -10.619 -0.191 -2.741 1.00 88.38 87 HIS A O 1
ATOM 677 N N . THR A 1 88 ? -10.306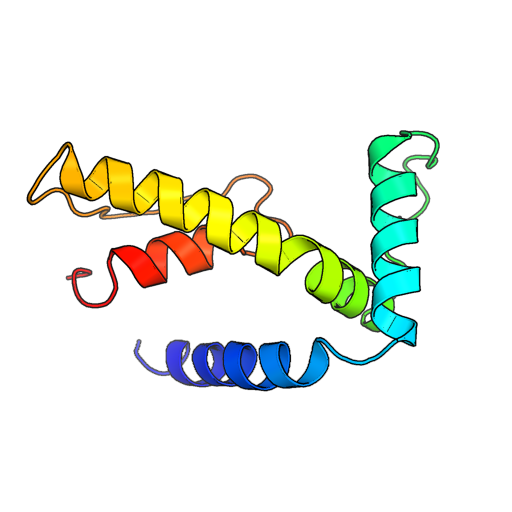 1.965 -2.193 1.00 92.12 88 THR A N 1
ATOM 678 C CA . THR A 1 88 ? -9.989 2.449 -3.544 1.00 92.12 88 THR A CA 1
ATOM 679 C C . THR A 1 88 ? -8.580 3.035 -3.555 1.00 92.12 88 THR A C 1
ATOM 681 O O . THR A 1 88 ? -8.307 3.973 -2.812 1.00 92.12 88 THR A O 1
ATOM 684 N N . ASP A 1 89 ? -7.711 2.507 -4.419 1.00 89.50 89 ASP A N 1
ATOM 685 C CA . ASP A 1 89 ? -6.308 2.918 -4.548 1.00 89.50 89 ASP A CA 1
ATOM 686 C C . ASP A 1 89 ? -6.091 3.692 -5.862 1.00 89.50 89 ASP A C 1
ATOM 688 O O . ASP A 1 89 ? -5.944 3.116 -6.947 1.00 89.50 89 ASP A O 1
ATOM 692 N N . VAL A 1 90 ? -6.138 5.024 -5.780 1.00 91.50 90 VAL A N 1
ATOM 693 C CA . VAL A 1 90 ? -6.001 5.904 -6.948 1.00 91.50 90 VAL A CA 1
ATOM 694 C C . VAL A 1 90 ? -4.531 6.033 -7.322 1.00 91.50 90 VAL A C 1
ATOM 696 O O . VAL A 1 90 ? -3.728 6.582 -6.574 1.00 91.50 90 VAL A O 1
ATOM 699 N N . GLY A 1 91 ? -4.180 5.564 -8.520 1.00 85.38 91 GLY A N 1
ATOM 700 C CA . GLY A 1 91 ? -2.787 5.566 -8.964 1.00 85.38 91 GLY A CA 1
ATOM 701 C C . GLY A 1 91 ? -1.927 4.526 -8.242 1.00 85.38 91 GLY A C 1
ATOM 702 O O . GLY A 1 91 ? -0.712 4.698 -8.170 1.00 85.38 91 GLY A O 1
ATOM 703 N N . GLY A 1 92 ? -2.533 3.434 -7.761 1.00 82.88 92 GLY A N 1
ATOM 704 C CA . GLY A 1 92 ? -1.893 2.415 -6.918 1.00 82.88 92 GLY A CA 1
ATOM 705 C C . GLY A 1 92 ? -0.636 1.742 -7.471 1.00 82.88 92 GLY A C 1
ATOM 706 O O . GLY A 1 92 ? 0.081 1.057 -6.739 1.00 82.88 92 GLY A O 1
ATOM 707 N N . GLY A 1 93 ? -0.320 1.946 -8.752 1.00 85.19 93 GLY A N 1
ATOM 708 C CA . GLY A 1 93 ? 0.954 1.567 -9.353 1.00 85.19 93 GLY A CA 1
ATOM 709 C C . GLY A 1 93 ? 1.261 0.081 -9.176 1.00 85.19 93 GLY A C 1
ATOM 710 O O . GLY A 1 93 ? 0.674 -0.769 -9.834 1.00 85.19 93 GLY A O 1
ATOM 711 N N . THR A 1 94 ? 2.205 -0.234 -8.290 1.00 83.56 94 THR A N 1
ATOM 712 C CA . THR A 1 94 ? 2.637 -1.608 -7.989 1.00 83.56 94 THR A CA 1
ATOM 713 C C . THR A 1 94 ? 1.653 -2.393 -7.112 1.00 83.56 94 THR A C 1
ATOM 715 O O . THR A 1 94 ? 1.865 -3.584 -6.905 1.00 83.56 94 THR A O 1
ATOM 718 N N . GLY A 1 95 ? 0.611 -1.746 -6.580 1.00 87.50 95 GLY A N 1
ATOM 719 C CA . GLY A 1 95 ? -0.368 -2.338 -5.663 1.00 87.50 95 GLY A CA 1
ATOM 720 C C . GLY A 1 95 ? 0.099 -2.419 -4.205 1.00 87.50 95 GLY A C 1
ATOM 721 O O . GLY A 1 95 ? -0.541 -3.084 -3.394 1.00 87.50 95 GLY A O 1
ATOM 722 N N . ALA A 1 96 ? 1.206 -1.753 -3.854 1.00 90.12 96 ALA A N 1
ATOM 723 C CA . ALA A 1 96 ? 1.796 -1.809 -2.514 1.00 90.12 96 ALA A CA 1
ATOM 724 C C . ALA A 1 96 ? 0.812 -1.401 -1.401 1.00 90.12 96 ALA A C 1
ATOM 726 O O . ALA A 1 96 ? 0.772 -2.050 -0.357 1.00 90.12 96 ALA A O 1
ATOM 727 N N . ALA A 1 97 ? 0.005 -0.359 -1.634 1.00 91.25 97 ALA A N 1
ATOM 728 C CA . ALA A 1 97 ? -0.969 0.132 -0.660 1.00 91.25 97 ALA A CA 1
ATOM 729 C C . ALA A 1 97 ? -2.134 -0.850 -0.473 1.00 91.25 97 ALA A C 1
ATOM 731 O O . ALA A 1 97 ? -2.498 -1.163 0.658 1.00 91.25 97 ALA A O 1
ATOM 732 N N . ALA A 1 98 ? -2.662 -1.414 -1.565 1.00 90.38 98 ALA A N 1
ATOM 733 C CA . ALA A 1 98 ? -3.674 -2.467 -1.495 1.00 90.38 98 ALA A CA 1
ATOM 734 C C . ALA A 1 98 ? -3.200 -3.685 -0.682 1.00 90.38 98 ALA A C 1
ATOM 736 O O . ALA A 1 98 ? -3.973 -4.243 0.097 1.00 90.38 98 ALA A O 1
ATOM 737 N N . TRP A 1 99 ? -1.925 -4.073 -0.812 1.00 86.62 99 TRP A N 1
ATOM 738 C CA . TRP A 1 99 ? -1.360 -5.178 -0.028 1.00 86.62 99 TRP A CA 1
ATOM 739 C C . TRP A 1 99 ? -1.217 -4.816 1.449 1.00 86.62 99 TRP A C 1
ATOM 741 O O . TRP A 1 99 ? -1.527 -5.647 2.294 1.00 86.62 99 TRP A O 1
ATOM 751 N N . ALA A 1 100 ? -0.781 -3.595 1.762 1.00 93.19 100 ALA A N 1
ATOM 752 C CA . ALA A 1 100 ? -0.654 -3.129 3.141 1.00 93.19 100 ALA A CA 1
ATOM 753 C C . ALA A 1 100 ? -2.011 -3.098 3.866 1.00 93.19 100 ALA A C 1
ATOM 755 O O . ALA A 1 100 ? -2.109 -3.580 4.989 1.00 93.19 100 ALA A O 1
ATOM 756 N N . VAL A 1 101 ? -3.076 -2.624 3.207 1.00 93.12 101 VAL A N 1
ATOM 757 C CA . VAL A 1 101 ? -4.443 -2.666 3.762 1.00 93.12 101 VAL A CA 1
ATOM 758 C C . VAL A 1 101 ? -4.880 -4.104 4.040 1.00 93.12 101 VAL A C 1
ATOM 760 O O . VAL A 1 101 ? -5.373 -4.401 5.126 1.00 93.12 101 VAL A O 1
ATOM 763 N N . GLY A 1 102 ? -4.667 -5.010 3.082 1.00 89.94 102 GLY A N 1
ATOM 764 C CA . GLY A 1 102 ? -5.005 -6.422 3.257 1.00 89.94 102 GLY A CA 1
ATOM 765 C C . GLY A 1 102 ? -4.230 -7.104 4.388 1.00 89.94 102 GLY A C 1
ATOM 766 O O . GLY A 1 102 ? -4.752 -8.037 4.982 1.00 89.94 102 GLY A O 1
ATOM 767 N N . ASP A 1 103 ? -3.016 -6.643 4.690 1.00 91.19 103 ASP A N 1
ATOM 768 C CA . ASP A 1 103 ? -2.154 -7.184 5.742 1.00 91.19 103 ASP A CA 1
ATOM 769 C C . ASP A 1 103 ? -2.542 -6.666 7.139 1.00 91.19 103 ASP A C 1
ATOM 771 O O . ASP A 1 103 ? -2.597 -7.452 8.082 1.00 91.19 103 ASP A O 1
ATOM 775 N N . VAL A 1 104 ? -2.894 -5.380 7.269 1.00 93.81 104 VAL A N 1
ATOM 776 C CA . VAL A 1 104 ? -3.326 -4.780 8.549 1.00 93.81 104 VAL A CA 1
ATOM 777 C C . VAL A 1 104 ? -4.706 -5.280 8.985 1.00 93.81 104 VAL A C 1
ATOM 779 O O . VAL A 1 104 ? -4.917 -5.550 10.164 1.00 93.81 104 VAL A O 1
ATOM 782 N N . TRP A 1 105 ? -5.637 -5.465 8.044 1.00 91.00 105 TRP A N 1
ATOM 783 C CA . TRP A 1 105 ? -7.006 -5.926 8.329 1.00 91.00 105 TRP A CA 1
ATOM 784 C C . TRP A 1 105 ? -7.274 -7.374 7.886 1.00 91.00 105 TRP A C 1
ATOM 786 O O . TRP A 1 105 ? -8.433 -7.776 7.723 1.00 91.00 105 TRP A O 1
ATOM 796 N N . ALA A 1 106 ? -6.224 -8.185 7.708 1.00 78.31 106 ALA A N 1
ATOM 797 C CA . ALA A 1 106 ? -6.341 -9.585 7.303 1.00 78.31 106 ALA A CA 1
ATOM 798 C C . ALA A 1 106 ? -7.328 -10.352 8.209 1.00 78.31 106 ALA A C 1
ATOM 800 O O . ALA A 1 106 ? -7.120 -10.471 9.413 1.00 78.31 106 ALA A O 1
ATOM 801 N N . GLY A 1 107 ? -8.407 -10.888 7.627 1.00 62.31 107 GLY A N 1
ATOM 802 C CA . GLY A 1 107 ? -9.406 -11.685 8.355 1.00 62.31 107 GLY A CA 1
ATOM 803 C C . GLY A 1 107 ? -10.546 -10.899 9.016 1.00 62.31 107 GLY A C 1
ATOM 804 O O . GLY A 1 107 ? -11.355 -11.510 9.706 1.00 62.31 107 GLY A O 1
ATOM 805 N N . SER A 1 108 ? -10.636 -9.583 8.795 1.00 57.84 108 SER A N 1
ATOM 806 C CA . SER A 1 108 ? -11.736 -8.739 9.302 1.00 57.84 108 SER A CA 1
ATOM 807 C C . SER A 1 108 ? -12.715 -8.251 8.223 1.00 57.84 108 SER A C 1
ATOM 809 O O . SER A 1 108 ? -13.697 -7.583 8.541 1.00 57.84 108 SER A O 1
ATOM 811 N N . ALA A 1 109 ? -12.503 -8.632 6.958 1.00 45.56 109 ALA A N 1
ATOM 812 C CA . ALA A 1 109 ? -13.538 -8.498 5.936 1.00 45.56 109 ALA A CA 1
ATOM 813 C C . ALA A 1 109 ? -14.725 -9.427 6.278 1.00 45.56 109 ALA A C 1
ATOM 815 O O . ALA A 1 109 ? -14.470 -10.570 6.673 1.00 45.56 109 ALA A O 1
ATOM 816 N N . PRO A 1 110 ? -15.985 -8.963 6.161 1.00 43.28 110 PRO A N 1
ATOM 817 C CA . PRO A 1 110 ? -17.154 -9.820 6.348 1.00 43.28 110 PRO A CA 1
ATOM 818 C C . PRO A 1 110 ? -17.198 -10.988 5.352 1.00 43.28 110 PRO A C 1
ATOM 820 O O . PRO A 1 110 ? -16.648 -10.857 4.231 1.00 43.28 110 PRO A O 1
#

Foldseek 3Di:
DCVVVVVVVVVVVVLVVCLPPPVLQVLLVQLVVCVVVVPDDPPDDSQDDPSSLSSVLSHPLVVLLVVLLVVVLVVCVVPPPDADQDDDDDPCRSVSNVVSNCVNCPPVHD

Solvent-accessible surface area (backbone atoms only — not comparable to full-atom values): 6604 Å² total; per-residue (Å²): 131,78,73,64,55,59,64,49,56,54,45,54,59,58,46,66,72,51,67,80,46,72,72,36,50,56,54,10,49,53,42,49,51,47,62,73,67,60,79,55,58,90,89,52,69,81,58,81,48,73,66,47,46,50,14,32,35,66,55,48,33,60,63,50,20,53,55,44,30,54,54,49,48,54,47,44,71,74,42,74,91,69,71,80,89,77,87,85,70,85,82,44,82,77,42,28,57,64,50,22,52,51,63,74,49,61,89,69,66,130